Protein AF-A0A8C6XQC1-F1 (afdb_monomer)

Radius of gyration: 21.24 Å; Cα contacts (8 Å, |Δi|>4): 84; chains: 1; bounding box: 51×47×66 Å

Structure (mmCIF, N/CA/C/O backbone):
data_AF-A0A8C6XQC1-F1
#
_entry.id   AF-A0A8C6XQC1-F1
#
loop_
_atom_site.group_PDB
_atom_site.id
_atom_site.type_symbol
_atom_site.label_atom_id
_atom_site.label_alt_id
_atom_site.label_comp_id
_atom_site.label_asym_id
_atom_site.label_entity_id
_atom_site.label_seq_id
_atom_site.pdbx_PDB_ins_code
_atom_site.Cartn_x
_atom_site.Cartn_y
_atom_site.Cartn_z
_atom_site.occupancy
_atom_site.B_iso_or_equiv
_atom_site.auth_seq_id
_atom_site.auth_comp_id
_atom_site.auth_asym_id
_atom_site.auth_atom_id
_atom_site.pdbx_PDB_model_num
ATOM 1 N N . LEU A 1 1 ? 37.646 -22.769 -33.933 1.00 46.97 1 LEU A N 1
ATOM 2 C CA . LEU A 1 1 ? 37.468 -21.669 -32.962 1.00 46.97 1 LEU A CA 1
ATOM 3 C C . LEU A 1 1 ? 36.108 -21.041 -33.214 1.00 46.97 1 LEU A C 1
ATOM 5 O O . LEU A 1 1 ? 35.946 -20.403 -34.244 1.00 46.97 1 LEU A O 1
ATOM 9 N N . SER A 1 2 ? 35.139 -21.246 -32.326 1.00 49.28 2 SER A N 1
ATOM 10 C CA . SER A 1 2 ? 33.844 -20.562 -32.406 1.00 49.28 2 SER A CA 1
ATOM 11 C C . SER A 1 2 ? 33.879 -19.398 -31.424 1.00 49.28 2 SER A C 1
ATOM 13 O O . SER A 1 2 ? 33.577 -19.572 -30.247 1.00 49.28 2 S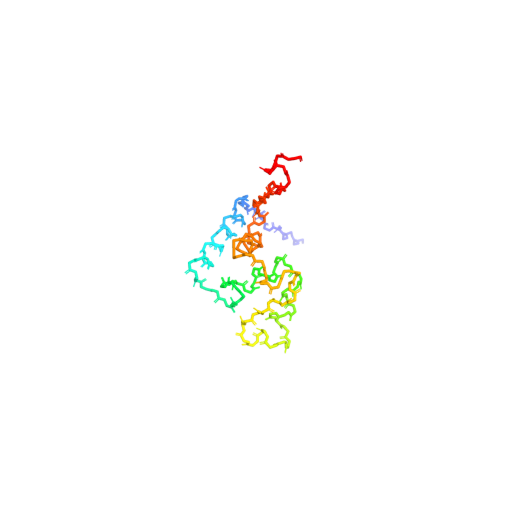ER A O 1
ATOM 15 N N . ILE A 1 3 ? 34.317 -18.226 -31.883 1.00 59.31 3 ILE A N 1
ATOM 16 C CA . ILE A 1 3 ? 34.160 -16.986 -31.120 1.00 59.31 3 ILE A CA 1
ATOM 17 C C . ILE A 1 3 ? 32.720 -16.536 -31.367 1.00 59.31 3 ILE A C 1
ATOM 19 O O . ILE A 1 3 ? 32.449 -15.755 -32.274 1.00 59.31 3 ILE A O 1
ATOM 23 N N . VAL A 1 4 ? 31.769 -17.093 -30.615 1.00 64.94 4 VAL A N 1
ATOM 24 C CA . VAL A 1 4 ? 30.448 -16.469 -30.502 1.00 64.94 4 VAL A CA 1
ATOM 25 C C . VAL A 1 4 ? 30.664 -15.244 -29.623 1.00 64.94 4 VAL A C 1
ATOM 27 O O . VAL A 1 4 ? 30.739 -15.357 -28.400 1.00 64.94 4 VAL A O 1
ATOM 30 N N . GLY A 1 5 ? 30.873 -14.087 -30.253 1.00 63.66 5 GLY A N 1
ATOM 31 C CA . GLY A 1 5 ? 30.844 -12.810 -29.551 1.00 63.66 5 GLY A CA 1
ATOM 32 C C . GLY A 1 5 ? 29.501 -12.695 -28.837 1.00 63.66 5 GLY A C 1
ATOM 33 O O . GLY A 1 5 ? 28.457 -12.918 -29.454 1.00 63.66 5 GLY A O 1
ATOM 34 N N . LYS A 1 6 ? 29.518 -12.425 -27.527 1.00 67.31 6 LYS A N 1
ATOM 35 C CA . LYS A 1 6 ? 28.282 -12.091 -26.813 1.00 67.31 6 LYS A CA 1
ATOM 36 C C . LYS A 1 6 ? 27.661 -10.878 -27.513 1.00 67.31 6 LYS A C 1
ATOM 38 O O . LYS A 1 6 ? 28.414 -9.962 -27.836 1.00 67.31 6 LYS A O 1
ATOM 43 N N . PRO A 1 7 ? 26.343 -10.874 -27.770 1.00 73.31 7 PRO A N 1
ATOM 44 C CA . PRO A 1 7 ? 25.698 -9.697 -28.328 1.00 73.31 7 PRO A CA 1
ATOM 45 C C . PRO A 1 7 ? 25.935 -8.516 -27.386 1.00 73.31 7 PRO A C 1
ATOM 47 O O . PRO A 1 7 ? 25.793 -8.669 -26.168 1.00 73.31 7 PRO A O 1
ATOM 50 N N . ASP A 1 8 ? 26.309 -7.367 -27.949 1.00 81.31 8 ASP A N 1
ATOM 51 C CA . ASP A 1 8 ? 26.380 -6.118 -27.199 1.00 81.31 8 ASP A CA 1
ATOM 52 C C . ASP A 1 8 ? 24.999 -5.855 -26.589 1.00 81.31 8 ASP A C 1
ATOM 54 O O . ASP A 1 8 ? 23.988 -5.796 -27.293 1.00 81.31 8 ASP A O 1
ATOM 58 N N . SER A 1 9 ? 24.942 -5.781 -25.261 1.00 85.88 9 SER A N 1
ATOM 59 C CA . SER A 1 9 ? 23.707 -5.542 -24.519 1.00 85.88 9 SER A CA 1
ATOM 60 C C . SER A 1 9 ? 23.821 -4.234 -23.753 1.00 85.88 9 SER A C 1
ATOM 62 O O . SER A 1 9 ? 24.695 -4.100 -22.895 1.00 85.88 9 SER A O 1
ATOM 64 N N . GLU A 1 10 ? 22.909 -3.303 -24.015 1.00 89.94 10 GLU A N 1
ATOM 65 C CA . GLU A 1 10 ? 22.767 -2.063 -23.253 1.00 89.94 10 GLU A CA 1
ATOM 66 C C . GLU A 1 10 ? 21.586 -2.163 -22.281 1.00 89.94 10 GLU A C 1
ATOM 68 O O . GLU A 1 10 ? 20.544 -2.743 -22.595 1.00 89.94 10 GLU A O 1
ATOM 73 N N . VAL A 1 11 ? 21.747 -1.594 -21.084 1.00 91.50 11 VAL A N 1
ATOM 74 C CA . VAL A 1 11 ? 20.698 -1.544 -20.058 1.00 91.50 11 VAL A CA 1
ATOM 75 C C . VAL A 1 11 ? 20.171 -0.120 -19.966 1.00 91.50 11 VAL A C 1
ATOM 77 O O . VAL A 1 11 ? 20.905 0.796 -19.603 1.00 91.50 11 VAL A O 1
ATOM 80 N N . PHE A 1 12 ? 18.881 0.057 -20.243 1.00 93.25 12 PHE A N 1
ATOM 81 C CA . PHE A 1 12 ? 18.180 1.311 -19.991 1.00 93.25 12 PHE A CA 1
ATOM 82 C C . PHE A 1 12 ? 17.515 1.279 -18.614 1.00 93.25 12 PHE A C 1
ATOM 84 O O . PHE A 1 12 ? 16.807 0.328 -18.279 1.00 93.25 12 PHE A O 1
ATOM 91 N N . SER A 1 13 ? 17.702 2.337 -17.828 1.00 95.44 13 SER A N 1
ATOM 92 C CA . SER A 1 13 ? 17.033 2.516 -16.542 1.00 95.44 13 SER A CA 1
ATOM 93 C C . SER A 1 13 ? 16.385 3.898 -16.461 1.00 95.44 13 SER A C 1
ATOM 95 O O . SER A 1 13 ? 16.955 4.909 -16.864 1.00 95.44 13 SER A O 1
ATOM 97 N N . CYS A 1 14 ? 15.161 3.941 -15.938 1.00 96.88 14 CYS A N 1
ATOM 98 C CA . CYS A 1 14 ? 14.450 5.180 -15.643 1.00 96.88 14 CYS A CA 1
ATOM 99 C C . CYS A 1 14 ? 14.281 5.289 -14.129 1.00 96.88 14 CYS A C 1
ATOM 101 O O . CYS A 1 14 ? 13.547 4.507 -13.524 1.00 96.88 14 CYS A O 1
ATOM 103 N N . VAL A 1 15 ? 14.953 6.270 -13.523 1.00 96.81 15 VAL A N 1
ATOM 104 C CA . VAL A 1 15 ? 15.014 6.439 -12.060 1.00 96.81 15 VAL A CA 1
ATOM 105 C C . VAL A 1 15 ? 13.623 6.649 -11.446 1.00 96.81 15 VAL A C 1
ATOM 107 O O . VAL A 1 15 ? 13.349 6.147 -10.362 1.00 96.81 15 VAL A O 1
ATOM 110 N N . ALA A 1 16 ? 12.724 7.334 -12.158 1.00 96.62 16 ALA A N 1
ATOM 111 C CA . ALA A 1 16 ? 11.377 7.644 -11.678 1.00 96.62 16 ALA A CA 1
ATOM 112 C C . ALA A 1 16 ? 10.339 6.543 -11.961 1.00 96.62 16 ALA A C 1
ATOM 114 O O . ALA A 1 16 ? 9.199 6.653 -11.518 1.00 96.62 16 ALA A O 1
ATOM 115 N N . HIS A 1 17 ? 10.686 5.484 -12.702 1.00 97.31 17 HIS A N 1
ATOM 116 C CA . HIS A 1 17 ? 9.692 4.523 -13.189 1.00 97.31 17 HIS A CA 1
ATOM 117 C C . HIS A 1 17 ? 8.903 3.858 -12.054 1.00 97.31 17 HIS A C 1
ATOM 119 O O . HIS A 1 17 ? 7.673 3.836 -12.089 1.00 97.31 17 HIS A O 1
ATOM 125 N N . CYS A 1 18 ? 9.600 3.351 -11.035 1.00 96.44 18 CYS A N 1
ATOM 126 C CA . CYS A 1 18 ? 8.963 2.648 -9.923 1.00 96.44 18 CYS A CA 1
ATOM 127 C C . CYS A 1 18 ? 8.132 3.591 -9.043 1.00 96.44 18 CYS A C 1
ATOM 129 O O . CYS A 1 18 ? 7.020 3.230 -8.668 1.00 96.44 18 CYS A O 1
ATOM 131 N N . SER A 1 19 ? 8.628 4.801 -8.753 1.00 96.88 19 SER A N 1
ATOM 132 C CA . SER A 1 19 ? 7.881 5.793 -7.967 1.00 96.88 19 SER A CA 1
ATOM 133 C C . SER A 1 19 ? 6.622 6.256 -8.696 1.00 96.88 19 SER A C 1
ATOM 135 O O . SER A 1 19 ? 5.551 6.332 -8.101 1.00 96.88 19 SER A O 1
ATOM 137 N N . ASP A 1 20 ? 6.717 6.495 -10.003 1.00 97.75 20 ASP A N 1
ATOM 138 C CA . ASP A 1 20 ? 5.574 6.859 -10.833 1.00 97.75 20 ASP A CA 1
ATOM 139 C C . ASP A 1 20 ? 4.538 5.734 -10.906 1.00 97.75 20 ASP A C 1
ATOM 141 O O . ASP A 1 20 ? 3.334 5.985 -10.828 1.00 97.75 20 ASP A O 1
ATOM 145 N N . LEU A 1 21 ? 4.994 4.489 -11.072 1.00 97.56 21 LEU A N 1
ATOM 146 C CA . LEU A 1 21 ? 4.132 3.312 -11.105 1.00 97.56 21 LEU A CA 1
ATOM 147 C C . LEU A 1 21 ? 3.373 3.158 -9.782 1.00 97.56 21 LEU A C 1
ATOM 149 O O . LEU A 1 21 ? 2.148 3.033 -9.797 1.00 97.56 21 LEU A O 1
ATOM 153 N N . ALA A 1 22 ? 4.085 3.241 -8.658 1.00 96.88 22 ALA A N 1
ATOM 154 C CA . ALA A 1 22 ? 3.522 3.220 -7.313 1.00 96.88 22 ALA A CA 1
ATOM 155 C C . ALA A 1 22 ? 2.471 4.325 -7.106 1.00 96.88 22 ALA A C 1
ATOM 157 O O . ALA A 1 22 ? 1.349 4.052 -6.674 1.00 96.88 22 ALA A O 1
ATOM 158 N N . CYS A 1 23 ? 2.789 5.567 -7.488 1.00 96.69 23 CYS A N 1
ATOM 159 C CA . CYS A 1 23 ? 1.860 6.695 -7.415 1.00 96.69 23 CYS A CA 1
ATOM 160 C C . CYS A 1 23 ? 0.596 6.463 -8.257 1.00 96.69 23 CYS A C 1
ATOM 162 O O . CYS A 1 23 ? -0.515 6.699 -7.782 1.00 96.69 23 CYS A O 1
ATOM 164 N N . ARG A 1 24 ? 0.734 5.951 -9.487 1.00 97.50 24 ARG A N 1
ATOM 165 C CA . ARG A 1 24 ? -0.415 5.642 -10.356 1.00 97.50 24 ARG A CA 1
ATOM 166 C C . ARG A 1 24 ? -1.270 4.502 -9.799 1.00 97.50 24 ARG A C 1
ATOM 168 O O . ARG A 1 24 ? -2.492 4.586 -9.868 1.00 97.50 24 ARG A O 1
ATOM 175 N N . GLN A 1 25 ? -0.665 3.470 -9.212 1.00 96.38 25 GLN A N 1
ATOM 176 C CA . GLN A 1 25 ? -1.400 2.391 -8.542 1.00 96.38 25 GLN A CA 1
ATOM 177 C C . GLN A 1 25 ? -2.143 2.886 -7.294 1.00 96.38 25 GLN A C 1
ATOM 179 O O . GLN A 1 25 ? -3.262 2.439 -7.033 1.00 96.38 25 GLN A O 1
ATOM 184 N N . ASN A 1 26 ? -1.554 3.821 -6.542 1.00 96.25 26 ASN A N 1
ATOM 185 C CA . ASN A 1 26 ? -2.223 4.462 -5.412 1.00 96.25 26 ASN A CA 1
ATOM 186 C C . ASN A 1 26 ? -3.455 5.247 -5.888 1.00 96.25 26 ASN A C 1
ATOM 188 O O . ASN A 1 26 ? -4.533 5.109 -5.320 1.00 96.25 26 ASN A O 1
ATOM 192 N N . GLU A 1 27 ? -3.338 6.008 -6.978 1.00 96.00 27 GLU A N 1
ATOM 193 C CA . GLU A 1 27 ? -4.468 6.763 -7.532 1.00 96.00 27 GLU A CA 1
ATOM 194 C C . GLU A 1 27 ? -5.578 5.848 -8.076 1.00 96.00 27 GLU A C 1
ATOM 196 O O . GLU A 1 27 ? -6.756 6.075 -7.805 1.00 96.00 27 GLU A O 1
ATOM 201 N N . GLN A 1 28 ? -5.223 4.749 -8.751 1.00 95.44 28 GLN A N 1
ATOM 202 C CA . GLN A 1 28 ? -6.192 3.734 -9.184 1.00 95.44 28 GLN A CA 1
ATOM 203 C C . GLN A 1 28 ? -7.029 3.209 -8.016 1.00 95.44 28 GLN A C 1
ATOM 205 O O . GLN A 1 28 ? -8.249 3.126 -8.136 1.00 95.44 28 GLN A O 1
ATOM 210 N N . ARG A 1 29 ? -6.404 2.919 -6.868 1.00 94.00 29 ARG A N 1
ATOM 211 C CA . ARG A 1 29 ? -7.116 2.426 -5.679 1.00 94.00 29 ARG A CA 1
ATOM 212 C C . ARG A 1 29 ? -8.086 3.478 -5.118 1.00 94.00 29 ARG A C 1
ATOM 214 O O . ARG A 1 29 ? -9.206 3.133 -4.748 1.00 94.00 29 ARG A O 1
ATOM 221 N N . ARG A 1 30 ? -7.696 4.762 -5.115 1.00 91.75 30 ARG A N 1
ATOM 222 C CA . ARG A 1 30 ? -8.521 5.886 -4.622 1.00 91.75 30 ARG A CA 1
ATOM 223 C C . ARG A 1 30 ? -9.738 6.124 -5.511 1.00 91.75 30 ARG A C 1
ATOM 225 O O . ARG A 1 30 ? -10.835 6.347 -5.008 1.00 91.75 30 ARG A O 1
ATOM 232 N N . LEU A 1 31 ? -9.558 5.991 -6.824 1.00 93.38 31 LEU A N 1
ATOM 233 C CA . LEU A 1 31 ? -10.644 5.989 -7.811 1.00 93.38 31 LEU A CA 1
ATOM 234 C C . LEU A 1 31 ? -11.418 4.665 -7.829 1.00 93.38 31 LEU A C 1
ATOM 236 O O . LEU A 1 31 ? -12.484 4.558 -8.437 1.00 93.38 31 LEU A O 1
ATOM 240 N N . GLY A 1 32 ? -10.896 3.647 -7.145 1.00 89.50 32 GLY A N 1
ATOM 241 C CA . GLY A 1 32 ? -11.527 2.353 -7.018 1.00 89.50 32 GLY A CA 1
ATOM 242 C C . GLY A 1 32 ? -11.544 1.542 -8.308 1.00 89.50 32 GLY A C 1
ATOM 243 O O . GLY A 1 32 ? -12.500 0.804 -8.552 1.00 89.50 32 GLY A O 1
ATOM 244 N N . LEU A 1 33 ? -10.495 1.697 -9.107 1.00 88.94 33 LEU A N 1
ATOM 245 C CA . LEU A 1 33 ? -10.206 0.946 -10.318 1.00 88.94 33 LEU A CA 1
ATOM 246 C C . LEU A 1 33 ? -9.371 -0.288 -9.969 1.00 88.94 33 LEU A C 1
ATOM 248 O O . LEU A 1 33 ? -8.489 -0.207 -9.122 1.00 88.94 33 LEU A O 1
ATOM 252 N N . PHE A 1 34 ? -9.651 -1.412 -10.633 1.00 88.25 34 PHE A N 1
ATOM 253 C CA . PHE A 1 34 ? -8.859 -2.656 -10.614 1.00 88.25 34 PHE A CA 1
ATOM 254 C C . PHE A 1 34 ? -8.596 -3.317 -9.245 1.00 88.25 34 PHE A C 1
ATOM 256 O O . PHE A 1 34 ? -7.909 -4.335 -9.198 1.00 88.25 34 PHE A O 1
ATOM 263 N N . PHE A 1 35 ? -9.152 -2.798 -8.146 1.00 82.06 35 PHE A N 1
ATOM 264 C CA . PHE A 1 35 ? -9.005 -3.400 -6.822 1.00 82.06 35 PHE A CA 1
ATOM 265 C C . PHE A 1 35 ? -9.671 -4.783 -6.753 1.00 82.06 35 PHE A C 1
ATOM 267 O O . PHE A 1 35 ? -10.782 -4.989 -7.240 1.00 82.06 35 PHE A O 1
ATOM 274 N N . ASP A 1 36 ? -8.995 -5.718 -6.099 1.00 82.38 36 ASP A N 1
ATOM 275 C CA . ASP A 1 36 ? -9.383 -7.124 -5.948 1.00 82.38 36 ASP A CA 1
ATOM 276 C C . ASP A 1 36 ? -9.430 -7.561 -4.467 1.00 82.38 36 ASP A C 1
ATOM 278 O O . ASP A 1 36 ? -9.682 -8.737 -4.169 1.00 82.38 36 ASP A O 1
ATOM 282 N N . VAL A 1 37 ? -9.228 -6.607 -3.538 1.00 78.69 37 VAL A N 1
ATOM 283 C CA . VAL A 1 37 ? -9.439 -6.749 -2.088 1.00 78.69 37 VAL A CA 1
ATOM 284 C C . VAL A 1 37 ? -10.214 -5.581 -1.470 1.00 78.69 37 VAL A C 1
ATOM 286 O O . VAL A 1 37 ? -9.962 -4.408 -1.742 1.00 78.69 37 VAL A O 1
ATOM 289 N N . THR A 1 38 ? -11.136 -5.907 -0.560 1.00 75.25 38 THR A N 1
ATOM 290 C CA . THR A 1 38 ? -12.065 -4.986 0.115 1.00 75.25 38 THR A CA 1
ATOM 291 C C . THR A 1 38 ? -11.725 -4.695 1.585 1.00 75.25 38 THR A C 1
ATOM 293 O O . THR A 1 38 ? -12.626 -4.409 2.365 1.00 75.25 38 THR A O 1
ATOM 296 N N . LEU A 1 39 ? -10.445 -4.722 1.986 1.00 68.62 39 LEU A N 1
ATOM 297 C CA . LEU A 1 39 ? -10.028 -4.118 3.268 1.00 68.62 39 LEU A CA 1
ATOM 298 C C . LEU A 1 39 ? -10.274 -2.599 3.241 1.00 68.62 39 LEU A C 1
ATOM 300 O O . LEU A 1 39 ? -10.862 -2.033 4.153 1.00 68.62 39 LEU A O 1
ATOM 304 N N . VAL A 1 40 ? -9.831 -1.988 2.136 1.00 69.75 40 VAL A N 1
ATOM 305 C CA . VAL A 1 40 ? -9.867 -0.560 1.785 1.00 69.75 40 VAL A CA 1
ATOM 306 C C . VAL A 1 40 ? -9.617 -0.409 0.275 1.00 69.75 40 VAL A C 1
ATOM 308 O O . VAL A 1 40 ? -8.598 0.135 -0.129 1.00 69.75 40 VAL A O 1
ATOM 311 N N . ARG A 1 41 ? -10.470 -1.007 -0.574 1.00 85.00 41 ARG A N 1
ATOM 312 C CA . ARG A 1 41 ? -10.334 -1.016 -2.056 1.00 85.00 41 ARG A CA 1
ATOM 313 C C . ARG A 1 41 ? -8.865 -1.020 -2.526 1.00 85.00 41 ARG A C 1
ATOM 315 O O . ARG A 1 41 ? -8.357 -0.014 -3.014 1.00 85.00 41 ARG A O 1
ATOM 322 N N . ALA A 1 42 ? -8.174 -2.134 -2.314 1.00 90.25 42 ALA A N 1
ATOM 323 C CA . ALA A 1 42 ? -6.738 -2.255 -2.551 1.00 90.25 42 ALA A CA 1
ATOM 324 C C . ALA A 1 42 ? -6.413 -3.397 -3.524 1.00 90.25 42 ALA A C 1
ATOM 326 O O . ALA A 1 42 ? -7.251 -4.260 -3.794 1.00 90.25 42 ALA A O 1
ATOM 327 N N . HIS A 1 43 ? -5.180 -3.394 -4.030 1.00 93.50 43 HIS A N 1
ATOM 328 C CA . HIS A 1 43 ? -4.641 -4.424 -4.913 1.00 93.50 43 HIS A CA 1
ATOM 329 C C . HIS A 1 43 ? -3.892 -5.479 -4.089 1.00 93.50 43 HIS A C 1
ATOM 331 O O . HIS A 1 43 ? -2.962 -5.140 -3.350 1.00 93.50 43 HIS A O 1
ATOM 337 N N . ARG A 1 44 ? -4.240 -6.761 -4.248 1.00 91.38 44 ARG A N 1
ATOM 338 C CA . ARG A 1 44 ? -3.590 -7.901 -3.571 1.00 91.38 44 ARG A CA 1
ATOM 339 C C . ARG A 1 44 ? -2.088 -7.917 -3.784 1.00 91.38 44 ARG A C 1
ATOM 341 O O . ARG A 1 44 ? -1.340 -8.160 -2.843 1.00 91.38 44 ARG A O 1
ATOM 348 N N . SER A 1 45 ? -1.663 -7.662 -5.019 1.00 92.38 45 SER A N 1
ATOM 349 C CA . SER A 1 45 ? -0.255 -7.655 -5.413 1.00 92.38 45 SER A CA 1
ATOM 350 C C . SER A 1 45 ? 0.551 -6.620 -4.634 1.00 92.38 45 SER A C 1
ATOM 352 O O . SER A 1 45 ? 1.618 -6.947 -4.125 1.00 92.38 45 SER A O 1
ATOM 354 N N . VAL A 1 46 ? 0.022 -5.40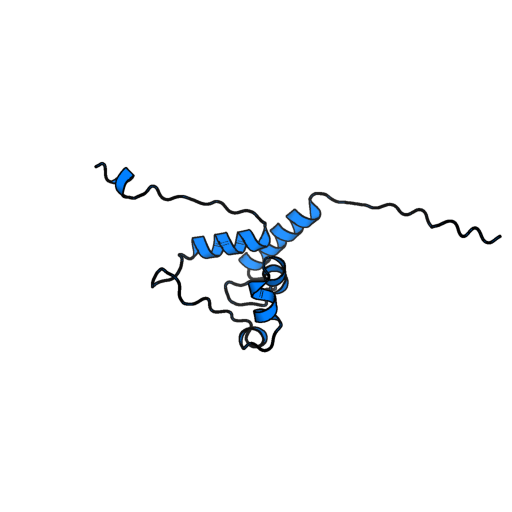3 -4.484 1.00 94.44 46 VAL A N 1
ATOM 355 C CA . VAL A 1 46 ? 0.690 -4.332 -3.736 1.00 94.44 46 VAL A CA 1
ATOM 356 C C . VAL A 1 46 ? 0.745 -4.669 -2.249 1.00 94.44 46 VAL A C 1
ATOM 358 O O . VAL A 1 46 ? 1.813 -4.588 -1.654 1.00 94.44 46 VAL A O 1
ATOM 361 N N . LEU A 1 47 ? -0.366 -5.116 -1.654 1.00 92.75 47 LEU A N 1
ATOM 362 C CA . LEU A 1 47 ? -0.399 -5.479 -0.232 1.00 92.75 47 LEU A CA 1
ATOM 363 C C . LEU A 1 47 ? 0.571 -6.620 0.106 1.00 92.75 47 LEU A C 1
ATOM 365 O O . LEU A 1 47 ? 1.289 -6.538 1.099 1.00 92.75 47 LEU A O 1
ATOM 369 N N . ALA A 1 48 ? 0.612 -7.663 -0.726 1.00 91.88 48 ALA A N 1
ATOM 370 C CA . ALA A 1 48 ? 1.525 -8.789 -0.548 1.00 91.88 48 ALA A CA 1
ATOM 371 C C . ALA A 1 48 ? 2.997 -8.399 -0.774 1.00 91.88 48 ALA A C 1
ATOM 373 O O . ALA A 1 48 ? 3.874 -8.964 -0.129 1.00 91.88 48 ALA A O 1
ATOM 374 N N . ALA A 1 49 ? 3.273 -7.439 -1.664 1.00 93.56 49 ALA A N 1
ATOM 375 C CA . ALA A 1 49 ? 4.623 -6.925 -1.889 1.00 93.56 49 ALA A CA 1
ATOM 376 C C . ALA A 1 49 ? 5.095 -5.982 -0.769 1.00 93.56 49 ALA A C 1
ATOM 378 O O . ALA A 1 49 ? 6.280 -5.955 -0.450 1.00 93.56 49 ALA A O 1
ATOM 379 N N . ALA A 1 50 ? 4.182 -5.214 -0.168 1.00 94.06 50 ALA A N 1
ATOM 380 C CA . ALA A 1 50 ? 4.503 -4.247 0.878 1.00 94.06 50 ALA A CA 1
ATOM 381 C C . ALA A 1 50 ? 4.803 -4.904 2.237 1.00 94.06 50 ALA A C 1
ATOM 383 O O . ALA A 1 50 ? 5.527 -4.332 3.051 1.00 94.06 50 ALA A O 1
ATOM 384 N N . THR A 1 51 ? 4.235 -6.082 2.517 1.00 91.25 51 THR A N 1
ATOM 385 C CA . THR A 1 51 ? 4.455 -6.801 3.777 1.00 91.25 51 THR A CA 1
ATOM 386 C C . THR A 1 51 ? 4.151 -8.293 3.656 1.00 91.25 51 THR A C 1
ATOM 388 O O . THR A 1 51 ? 3.185 -8.709 3.015 1.00 91.25 51 THR A O 1
ATOM 391 N N . GLU A 1 52 ? 4.923 -9.108 4.376 1.00 90.75 52 GLU A N 1
ATOM 392 C CA . GLU A 1 52 ? 4.706 -10.555 4.481 1.00 90.75 52 GLU A CA 1
ATOM 393 C C . GLU A 1 52 ? 3.368 -10.926 5.142 1.00 90.75 52 GLU A C 1
ATOM 395 O O . GLU A 1 52 ? 2.903 -12.050 4.981 1.00 90.75 52 GLU A O 1
ATOM 400 N N . TYR A 1 53 ? 2.712 -9.997 5.849 1.00 88.62 53 TYR A N 1
ATOM 401 C CA . TYR A 1 53 ? 1.432 -10.248 6.517 1.00 88.62 53 TYR A CA 1
ATOM 402 C C . TYR A 1 53 ? 0.322 -10.669 5.541 1.00 88.62 53 TYR A C 1
ATOM 404 O O . TYR A 1 53 ? -0.452 -11.588 5.818 1.00 88.62 53 TYR A O 1
ATOM 412 N N . PHE A 1 54 ? 0.233 -10.001 4.388 1.00 88.75 54 PHE A N 1
ATOM 413 C CA . PHE A 1 54 ? -0.880 -10.194 3.458 1.00 88.75 54 PHE A CA 1
ATOM 414 C C . PHE A 1 54 ? -0.672 -11.353 2.486 1.00 88.75 54 PHE A C 1
ATOM 416 O O . PHE A 1 54 ? -1.658 -11.911 2.006 1.00 88.75 54 PHE A O 1
ATOM 423 N N . ALA A 1 55 ? 0.571 -11.743 2.201 1.00 86.81 55 ALA A N 1
ATO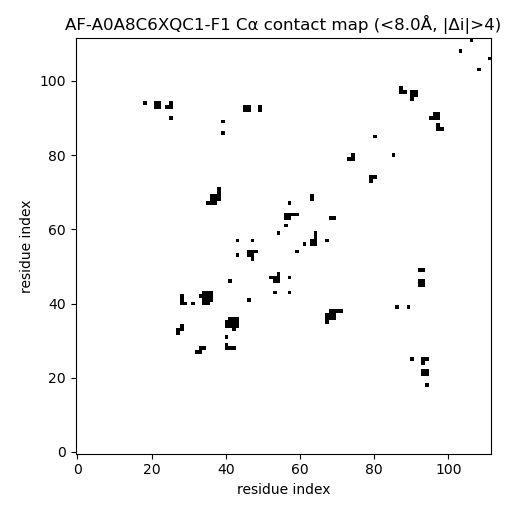M 424 C CA . ALA A 1 55 ? 0.862 -12.824 1.264 1.00 86.81 55 ALA A CA 1
ATOM 425 C C . ALA A 1 55 ? 0.130 -14.145 1.609 1.00 86.81 55 ALA A C 1
ATOM 427 O O . ALA A 1 55 ? -0.650 -14.609 0.774 1.00 86.81 55 ALA A O 1
ATOM 428 N N . PRO A 1 56 ? 0.256 -14.729 2.820 1.00 86.31 56 PRO A N 1
ATOM 429 C CA . PRO A 1 56 ? -0.454 -15.963 3.161 1.00 86.31 56 PRO A CA 1
ATOM 430 C C . PRO A 1 56 ? -1.969 -15.759 3.284 1.00 86.31 56 PRO A C 1
ATOM 432 O O . PRO A 1 56 ? -2.739 -16.668 2.984 1.00 86.31 56 PRO A O 1
ATOM 435 N N . LEU A 1 57 ? -2.415 -14.566 3.685 1.00 84.56 57 LEU A N 1
ATOM 436 C CA . LEU A 1 57 ? -3.832 -14.250 3.865 1.00 84.56 57 LEU A CA 1
ATOM 437 C C . LEU A 1 57 ? -4.589 -14.186 2.530 1.00 84.56 57 LEU A C 1
ATOM 439 O O . LEU A 1 57 ? -5.726 -14.642 2.424 1.00 84.56 57 LEU A O 1
ATOM 443 N N . LEU A 1 58 ? -3.953 -13.611 1.507 1.00 81.94 58 LEU A N 1
ATOM 444 C CA . LEU A 1 58 ? -4.570 -13.331 0.211 1.00 81.94 58 LEU A CA 1
ATOM 445 C C . LEU A 1 58 ? -4.347 -14.441 -0.820 1.00 81.94 58 LEU A C 1
ATOM 447 O O . LEU A 1 58 ? -5.100 -14.499 -1.794 1.00 81.94 58 LEU A O 1
ATOM 451 N N . TRP A 1 59 ? -3.358 -15.311 -0.604 1.00 78.06 59 TRP A N 1
ATOM 452 C CA . TRP A 1 59 ? -2.993 -16.393 -1.527 1.00 78.06 59 TRP A CA 1
ATOM 453 C C . TRP A 1 59 ? -3.061 -17.801 -0.918 1.00 78.06 59 TRP A C 1
ATOM 455 O O . TRP A 1 59 ? -2.880 -18.773 -1.644 1.00 78.06 59 TRP A O 1
ATOM 465 N N . GLY A 1 60 ? -3.323 -17.933 0.385 1.00 75.81 60 GLY A N 1
ATOM 466 C CA . GLY A 1 60 ? -3.476 -19.226 1.060 1.00 75.81 60 GLY A CA 1
ATOM 467 C C . GLY A 1 60 ? -4.921 -19.735 1.128 1.00 75.81 60 GLY A C 1
ATOM 468 O O . GLY A 1 60 ? -5.830 -19.213 0.483 1.00 75.81 60 GLY A O 1
ATOM 469 N N . ASP A 1 61 ? -5.153 -20.730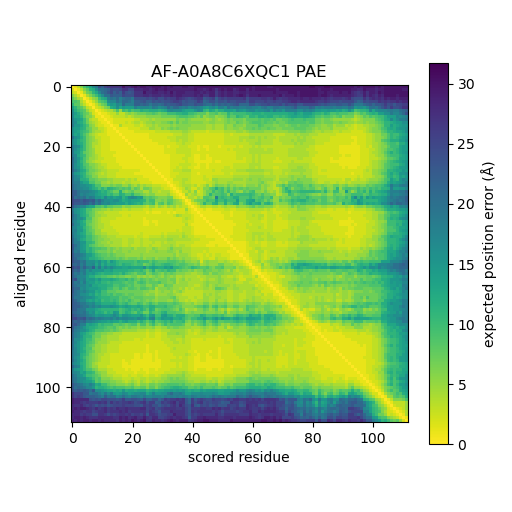 1.986 1.00 79.56 61 ASP A N 1
ATOM 470 C CA . ASP A 1 61 ? -6.456 -21.407 2.144 1.00 79.56 61 ASP A CA 1
ATOM 471 C C . ASP A 1 61 ? -7.466 -20.667 3.045 1.00 79.56 61 ASP A C 1
ATOM 473 O O . ASP A 1 61 ? -8.567 -21.161 3.327 1.00 79.56 61 ASP A O 1
ATOM 477 N N . PHE A 1 62 ? -7.122 -19.456 3.480 1.00 81.94 62 PHE A N 1
ATOM 478 C CA . PHE A 1 62 ? -7.965 -18.615 4.326 1.00 81.94 62 PHE A CA 1
ATOM 479 C C . PHE A 1 62 ? -9.258 -18.165 3.622 1.00 81.94 62 PHE A C 1
ATOM 481 O O . PHE A 1 62 ? -9.389 -18.204 2.399 1.00 81.94 62 PHE A O 1
ATOM 488 N N . ALA A 1 63 ? -10.266 -17.752 4.395 1.00 80.12 63 ALA A N 1
ATOM 489 C CA . ALA A 1 63 ? -11.544 -17.299 3.835 1.00 80.12 63 ALA A CA 1
ATOM 490 C C . ALA A 1 63 ? -11.392 -15.986 3.042 1.00 80.12 63 ALA A C 1
ATOM 492 O O . ALA A 1 63 ? -12.159 -15.697 2.122 1.00 80.12 63 ALA A O 1
ATOM 493 N N . GLU A 1 64 ? -10.377 -15.208 3.388 1.00 83.12 64 GLU A N 1
ATOM 494 C CA . GLU A 1 64 ? -9.979 -13.937 2.810 1.00 83.12 64 GLU A CA 1
ATOM 495 C C . GLU A 1 64 ? -9.500 -14.097 1.365 1.00 83.12 64 GLU A C 1
ATOM 497 O O . GLU A 1 64 ? -9.834 -13.268 0.516 1.00 83.12 64 GLU A O 1
ATOM 502 N N . SER A 1 65 ? -8.805 -15.194 1.041 1.00 82.31 65 SER A N 1
ATOM 503 C CA . SER A 1 65 ? -8.355 -15.447 -0.330 1.00 82.31 65 SER A CA 1
ATOM 504 C C . SER A 1 65 ? -9.546 -15.622 -1.277 1.00 82.31 65 SER A C 1
ATOM 506 O O . SER A 1 65 ? -9.565 -15.005 -2.346 1.00 82.31 65 SER A O 1
ATOM 508 N N . ARG A 1 66 ? -10.581 -16.355 -0.835 1.00 84.06 66 ARG A N 1
ATOM 509 C CA . ARG A 1 66 ? -11.830 -16.611 -1.578 1.00 84.06 66 ARG A CA 1
ATOM 510 C C . ARG A 1 66 ? -12.782 -15.419 -1.602 1.00 84.06 66 ARG A C 1
ATOM 512 O O . ARG A 1 66 ? -13.386 -15.144 -2.631 1.00 84.06 66 ARG A O 1
ATOM 519 N N . SER A 1 67 ? -12.947 -14.736 -0.473 1.00 83.00 67 SER A N 1
ATOM 520 C CA . SER A 1 67 ? -13.906 -13.630 -0.350 1.00 83.00 67 SER A CA 1
ATOM 521 C C . SER A 1 67 ? -13.367 -12.304 -0.884 1.00 83.00 67 SER A C 1
ATOM 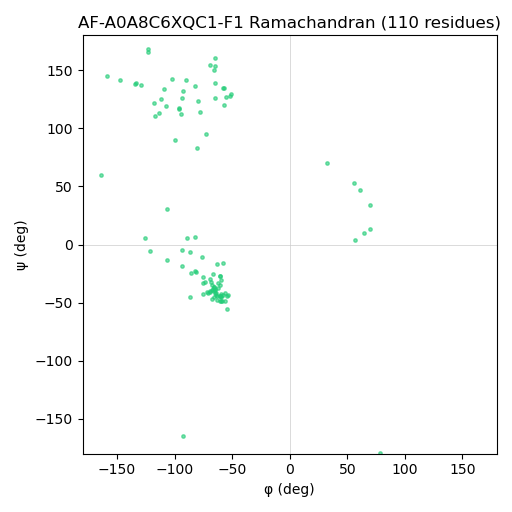523 O O . SER A 1 67 ? -14.147 -11.409 -1.196 1.00 83.00 67 SER A O 1
ATOM 525 N N . GLY A 1 68 ? -12.041 -12.148 -0.944 1.00 78.94 68 GLY A N 1
ATOM 526 C CA . GLY A 1 68 ? -11.399 -10.866 -1.224 1.00 78.94 68 GLY A CA 1
ATOM 527 C C . GLY A 1 68 ? -11.640 -9.812 -0.156 1.00 78.94 68 GLY A C 1
ATOM 528 O O . GLY A 1 68 ? -11.289 -8.657 -0.357 1.00 78.94 68 GLY A O 1
ATOM 529 N N . ARG A 1 69 ? -12.201 -10.170 0.995 1.00 83.88 69 ARG A N 1
ATOM 530 C CA . ARG A 1 69 ? -12.451 -9.245 2.093 1.00 83.88 69 ARG A CA 1
ATO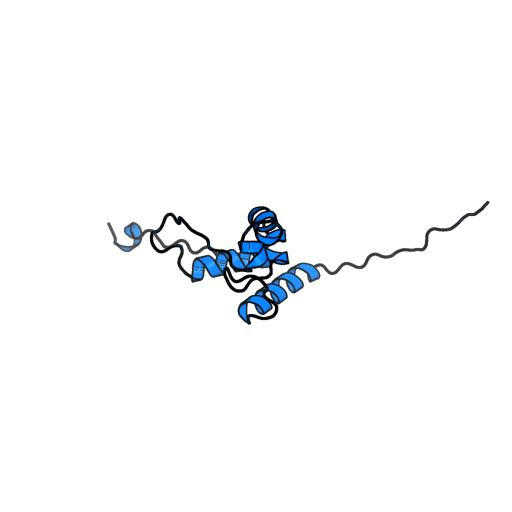M 531 C C . ARG A 1 69 ? -11.543 -9.604 3.253 1.00 83.88 69 ARG A C 1
ATOM 533 O O . ARG A 1 69 ? -11.567 -10.733 3.721 1.00 83.88 69 ARG A O 1
ATOM 540 N N . VAL A 1 70 ? -10.774 -8.627 3.722 1.00 84.81 70 VAL A N 1
ATOM 541 C CA . VAL A 1 70 ? -9.975 -8.745 4.945 1.00 84.81 70 VAL A CA 1
ATOM 542 C C . VAL A 1 70 ? -10.612 -7.856 6.000 1.00 84.81 70 VAL A C 1
ATOM 544 O O . VAL A 1 70 ? -10.954 -6.711 5.719 1.00 84.81 70 VAL A O 1
ATOM 547 N N . GLU A 1 71 ? -10.766 -8.379 7.212 1.00 82.88 71 GLU A N 1
ATOM 548 C CA . GLU A 1 71 ? -11.258 -7.618 8.357 1.00 82.88 71 GLU A CA 1
ATOM 549 C C . GLU A 1 71 ? -10.182 -7.560 9.434 1.00 82.88 71 GLU A C 1
ATOM 551 O O . GLU A 1 71 ? -9.880 -8.560 10.086 1.00 82.88 71 GLU A O 1
ATOM 556 N N . LEU A 1 72 ? -9.618 -6.374 9.649 1.00 82.69 72 LEU A N 1
ATOM 557 C CA . LEU A 1 72 ? -8.701 -6.143 10.759 1.00 82.69 72 LEU A CA 1
ATOM 558 C C . LEU A 1 72 ? -9.503 -5.936 12.046 1.00 82.69 72 LEU A C 1
ATOM 560 O O . LEU A 1 72 ? -10.382 -5.075 12.127 1.00 82.69 72 LEU A O 1
ATOM 564 N N . ARG A 1 73 ? -9.210 -6.757 13.054 1.00 82.38 73 ARG A N 1
ATOM 565 C CA . ARG A 1 73 ? -9.943 -6.824 14.324 1.00 82.38 73 ARG A CA 1
ATOM 566 C C . ARG A 1 73 ? -8.999 -6.589 15.501 1.00 82.38 73 ARG A C 1
ATOM 568 O O . ARG A 1 73 ? -7.787 -6.693 15.355 1.00 82.38 73 ARG A O 1
ATOM 575 N N . LYS A 1 74 ? -9.583 -6.379 16.688 1.00 83.81 74 LYS A N 1
ATOM 576 C CA . LYS A 1 74 ? -8.869 -6.245 17.975 1.00 83.81 74 LYS A CA 1
ATOM 577 C C . LYS A 1 74 ? -7.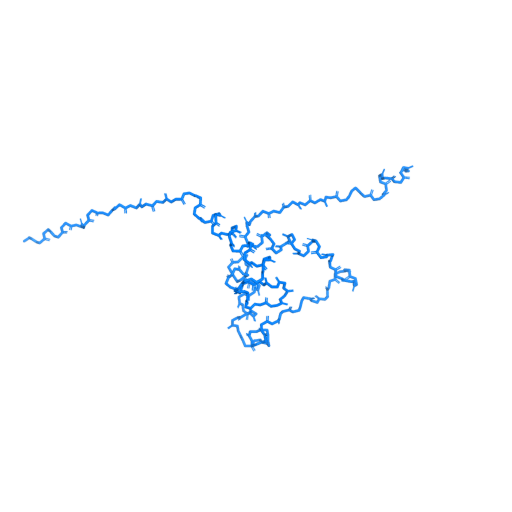890 -5.067 18.009 1.00 83.81 74 LYS A C 1
ATOM 579 O O . LYS A 1 74 ? -6.750 -5.197 18.443 1.00 83.81 74 LYS A O 1
ATOM 584 N N . 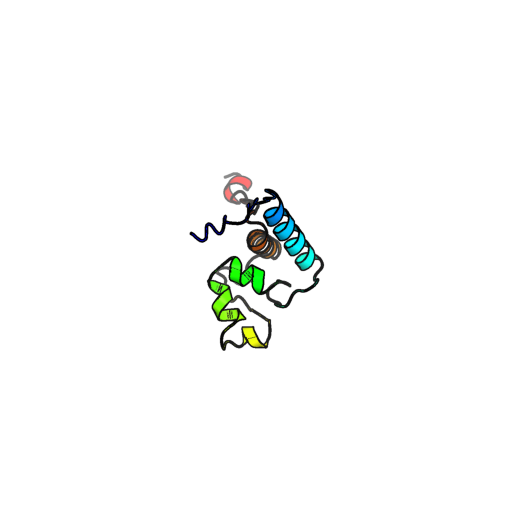TRP A 1 75 ? -8.362 -3.914 17.561 1.00 85.75 75 TRP A N 1
ATOM 585 C CA . TRP A 1 75 ? -7.652 -2.658 17.745 1.00 85.75 75 TRP A CA 1
ATOM 586 C C . TRP A 1 75 ? -7.584 -2.290 19.230 1.00 85.75 75 TRP A C 1
ATOM 588 O O . TRP A 1 75 ? -8.475 -2.639 20.004 1.00 85.75 75 TRP A O 1
ATOM 598 N N . SER A 1 76 ? -6.522 -1.588 19.626 1.00 83.62 76 SER A N 1
ATOM 599 C CA . SER A 1 76 ? -6.372 -1.074 20.993 1.00 83.62 76 SER A CA 1
ATOM 600 C C . SER A 1 76 ? -7.470 -0.066 21.345 1.00 83.62 76 SER A C 1
ATOM 602 O O . SER A 1 76 ? -7.929 -0.027 22.485 1.00 83.62 76 SER A O 1
ATOM 604 N N . SER A 1 77 ? -7.932 0.714 20.365 1.00 81.25 77 SER A N 1
ATOM 605 C CA . SER A 1 77 ? -9.146 1.519 20.471 1.00 81.25 77 SER A CA 1
ATOM 606 C C . SER A 1 77 ? -10.385 0.668 20.177 1.00 81.25 77 SER A C 1
ATOM 608 O O . SER A 1 77 ? -10.434 -0.081 19.202 1.00 81.25 77 SER A O 1
ATOM 610 N N . GLY A 1 78 ? -11.440 0.829 20.981 1.00 78.00 78 GLY A N 1
ATOM 611 C CA . GLY A 1 78 ? -12.691 0.081 20.791 1.00 78.00 78 GLY A CA 1
ATOM 612 C C . GLY A 1 78 ? -13.374 0.326 19.437 1.00 78.00 78 GLY A C 1
ATOM 613 O O . GLY A 1 78 ? -14.056 -0.559 18.933 1.00 78.00 78 GLY A O 1
ATOM 614 N N . ALA A 1 79 ? -13.162 1.499 18.832 1.00 81.00 79 ALA A N 1
ATOM 615 C CA . ALA A 1 79 ? -13.715 1.869 17.527 1.00 81.00 79 ALA A CA 1
ATOM 616 C C . ALA A 1 79 ? -12.777 1.573 16.340 1.00 81.00 79 ALA A C 1
ATOM 618 O O . ALA A 1 79 ? -13.174 1.760 15.193 1.00 81.00 79 ALA A O 1
ATOM 619 N N . GLY A 1 80 ? -11.547 1.113 16.592 1.00 85.50 80 GLY A N 1
ATOM 620 C CA . GLY A 1 80 ? -10.501 1.064 15.572 1.00 85.50 80 GLY A CA 1
ATOM 621 C C . GLY A 1 80 ? -9.838 2.422 15.305 1.00 85.50 80 GLY A C 1
ATOM 622 O O . GLY A 1 80 ? -10.132 3.406 15.997 1.00 85.50 80 GLY A O 1
ATOM 623 N N . PRO A 1 81 ? -8.878 2.473 14.369 1.00 86.50 81 PRO A N 1
ATOM 624 C CA . PRO A 1 81 ? -8.227 3.707 13.952 1.00 86.50 81 PRO A CA 1
ATOM 625 C C . PRO A 1 81 ? -9.215 4.580 13.178 1.00 86.50 81 PRO A C 1
ATOM 627 O O . PRO A 1 81 ? -10.155 4.071 12.564 1.00 86.50 81 PRO A O 1
ATOM 630 N N . ASP A 1 82 ? -8.995 5.891 13.179 1.00 87.44 82 ASP A N 1
ATOM 631 C CA . ASP A 1 82 ? -9.777 6.784 12.334 1.00 87.44 82 ASP A CA 1
ATOM 632 C C . ASP A 1 82 ? -9.519 6.500 10.832 1.00 87.44 82 ASP A C 1
ATOM 634 O O . ASP A 1 82 ? -8.453 5.987 10.463 1.00 87.44 82 ASP A O 1
ATOM 638 N N . PRO A 1 83 ? -10.482 6.814 9.944 1.00 87.31 83 PRO A N 1
ATOM 639 C CA . PRO A 1 83 ? -10.353 6.521 8.516 1.00 87.31 83 PRO A CA 1
ATOM 640 C C . PRO A 1 83 ? -9.146 7.185 7.842 1.00 87.31 83 PRO A C 1
ATOM 642 O O . PRO A 1 83 ? -8.599 6.620 6.897 1.00 87.31 83 PRO A O 1
ATOM 645 N N . GLU A 1 84 ? -8.721 8.358 8.318 1.00 88.31 84 GLU A N 1
ATOM 646 C CA . GLU A 1 84 ? -7.588 9.101 7.754 1.00 88.31 84 GLU A CA 1
ATOM 647 C C . GLU A 1 84 ? -6.271 8.383 8.066 1.00 88.31 84 GLU A C 1
ATOM 649 O O . GLU A 1 84 ? -5.436 8.210 7.179 1.00 88.31 84 GLU A O 1
ATOM 654 N N . THR A 1 85 ? -6.122 7.868 9.288 1.00 89.12 85 THR A N 1
ATOM 655 C CA . THR A 1 85 ? -4.991 7.025 9.694 1.00 89.12 85 THR A CA 1
ATOM 656 C C . THR A 1 85 ? -4.924 5.746 8.862 1.00 89.12 85 THR A C 1
ATOM 658 O O . THR A 1 85 ? -3.848 5.377 8.387 1.00 89.12 85 THR A O 1
ATOM 661 N N . ILE A 1 86 ? -6.059 5.074 8.639 1.00 89.44 86 ILE A N 1
ATOM 662 C CA . ILE A 1 86 ? -6.102 3.890 7.770 1.00 89.44 86 ILE A CA 1
ATOM 663 C C . ILE A 1 86 ? -5.654 4.250 6.345 1.00 89.44 86 ILE A C 1
ATOM 665 O O . ILE A 1 86 ? -4.790 3.579 5.782 1.00 89.44 86 ILE A O 1
ATOM 669 N N . GLU A 1 87 ? -6.199 5.319 5.766 1.00 91.00 87 GLU A N 1
ATOM 670 C CA . GLU A 1 87 ? -5.858 5.773 4.413 1.00 91.00 87 GLU A CA 1
ATOM 671 C C . GLU A 1 87 ? -4.377 6.169 4.281 1.00 91.00 87 GLU A C 1
ATOM 673 O O . GLU A 1 87 ? -3.743 5.876 3.262 1.00 91.00 87 GLU A O 1
ATOM 678 N N . ALA A 1 88 ? -3.801 6.786 5.314 1.00 92.19 88 ALA A N 1
ATOM 679 C CA . ALA A 1 88 ? -2.391 7.157 5.366 1.00 92.19 88 ALA A CA 1
ATOM 680 C C . ALA A 1 88 ? -1.475 5.922 5.384 1.00 92.19 88 ALA A C 1
ATOM 682 O O . ALA A 1 88 ? -0.517 5.850 4.612 1.00 92.19 88 ALA A O 1
ATOM 683 N N . VAL A 1 89 ? -1.798 4.915 6.202 1.00 92.88 89 VAL A N 1
ATOM 684 C CA . VAL A 1 89 ? -1.047 3.648 6.264 1.00 92.88 89 VAL A CA 1
ATOM 685 C C . VAL A 1 89 ? -1.155 2.873 4.951 1.00 92.88 89 VAL A C 1
ATOM 687 O O . VAL A 1 89 ? -0.178 2.289 4.487 1.00 92.88 89 VAL A O 1
ATOM 690 N N . ILE A 1 90 ? -2.320 2.875 4.309 1.00 92.62 90 ILE A N 1
ATOM 691 C CA . ILE A 1 90 ? -2.486 2.184 3.029 1.00 92.62 90 ILE A CA 1
ATOM 692 C C . ILE A 1 90 ? -1.758 2.944 1.920 1.00 92.62 90 ILE A C 1
ATOM 694 O O . ILE A 1 90 ? -1.070 2.321 1.120 1.00 92.62 90 ILE A O 1
ATOM 698 N N . SER A 1 91 ? -1.819 4.277 1.899 1.00 94.62 91 SER A N 1
ATOM 699 C CA . SER A 1 91 ? -1.009 5.089 0.979 1.00 94.62 91 SER A CA 1
ATOM 700 C C . SER A 1 91 ? 0.480 4.795 1.136 1.00 94.62 91 SER A C 1
ATOM 702 O O . SER A 1 91 ? 1.168 4.622 0.133 1.00 94.62 91 SER A O 1
ATOM 704 N N . PHE A 1 92 ? 0.957 4.650 2.375 1.00 95.81 92 PHE A N 1
ATOM 705 C CA . PHE A 1 92 ? 2.335 4.265 2.665 1.00 95.81 92 PHE A CA 1
ATOM 706 C C . PHE A 1 92 ? 2.716 2.924 2.034 1.00 95.81 92 PHE A C 1
ATOM 708 O O . PHE A 1 92 ? 3.782 2.821 1.437 1.00 95.81 92 PHE A O 1
ATOM 715 N N . MET A 1 93 ? 1.846 1.911 2.104 1.00 95.62 93 MET A N 1
ATOM 716 C CA . MET A 1 93 ? 2.108 0.610 1.472 1.00 95.62 93 MET A CA 1
ATOM 717 C C . MET A 1 93 ? 2.284 0.712 -0.048 1.00 95.62 93 MET A C 1
ATOM 719 O O . MET A 1 93 ? 2.970 -0.117 -0.636 1.00 95.62 93 MET A O 1
ATOM 723 N N . TYR A 1 94 ? 1.684 1.719 -0.687 1.00 96.44 94 TYR A N 1
ATOM 724 C CA . TYR A 1 94 ? 1.844 1.954 -2.119 1.00 96.44 94 TYR A CA 1
ATOM 725 C C . TYR A 1 94 ? 3.074 2.802 -2.437 1.00 96.44 94 TYR A C 1
ATOM 727 O O . TYR A 1 94 ? 3.791 2.491 -3.380 1.00 96.44 94 TYR A O 1
ATOM 735 N N . THR A 1 95 ? 3.300 3.890 -1.701 1.00 96.56 95 THR A N 1
ATOM 736 C CA . THR A 1 95 ? 4.254 4.943 -2.093 1.00 96.56 95 THR A CA 1
ATOM 737 C C . THR A 1 95 ? 5.548 4.946 -1.285 1.00 96.56 95 THR A C 1
ATOM 739 O O . THR A 1 95 ? 6.494 5.637 -1.655 1.00 96.56 95 THR A O 1
ATOM 742 N N . GLY A 1 96 ? 5.593 4.222 -0.165 1.00 95.88 96 GLY A N 1
ATOM 743 C CA . GLY A 1 96 ? 6.693 4.266 0.797 1.00 95.88 96 GLY A CA 1
ATOM 744 C C . GLY A 1 96 ? 6.793 5.582 1.576 1.00 95.88 96 GLY A C 1
ATO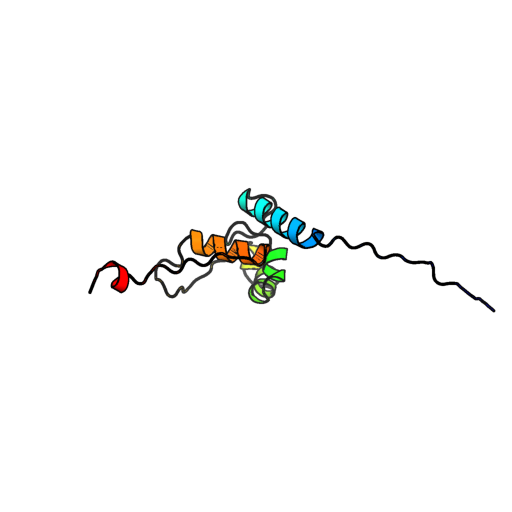M 745 O O . GLY A 1 96 ? 7.812 5.829 2.217 1.00 95.88 96 GLY A O 1
ATOM 746 N N . SER A 1 97 ? 5.769 6.445 1.530 1.00 94.44 97 SER A N 1
ATOM 747 C CA . SER A 1 97 ? 5.774 7.753 2.194 1.00 94.44 97 SER A CA 1
ATOM 748 C C . SER A 1 97 ? 4.474 8.017 2.950 1.00 94.44 97 SER A C 1
ATOM 750 O O . SER A 1 97 ? 3.384 7.713 2.466 1.00 94.44 97 SER A O 1
ATOM 752 N N . VAL A 1 98 ? 4.594 8.585 4.151 1.00 94.06 98 VAL A N 1
ATOM 753 C CA . VAL A 1 98 ? 3.466 8.970 5.004 1.00 94.06 98 VAL A CA 1
ATOM 754 C C . VAL A 1 98 ? 3.814 10.207 5.812 1.00 94.06 98 VAL A C 1
ATOM 756 O O . VAL A 1 98 ? 4.934 10.351 6.300 1.00 94.06 98 VAL A O 1
ATOM 759 N N . GLN A 1 99 ? 2.841 11.095 5.973 1.00 87.69 99 GLN A N 1
ATOM 760 C CA . GLN A 1 99 ? 2.953 12.229 6.874 1.00 87.69 99 GLN A CA 1
ATOM 761 C C . GLN A 1 99 ? 2.307 11.865 8.209 1.00 87.69 99 GLN A C 1
ATOM 763 O O . GLN A 1 99 ? 1.110 11.595 8.274 1.00 87.69 99 GLN A O 1
ATOM 768 N N . ILE A 1 100 ? 3.104 11.860 9.276 1.00 86.00 100 ILE A N 1
ATOM 769 C CA . ILE A 1 100 ? 2.622 11.592 10.632 1.00 86.00 100 ILE A CA 1
ATOM 770 C C . ILE A 1 100 ? 2.361 12.934 11.308 1.00 86.00 100 ILE A C 1
ATOM 772 O O . ILE A 1 100 ? 3.286 13.720 11.512 1.00 86.00 100 ILE A O 1
ATOM 776 N N . MET A 1 101 ? 1.103 13.196 11.657 1.00 77.69 101 MET A N 1
ATOM 777 C CA . MET A 1 101 ? 0.745 14.341 12.486 1.00 77.69 101 MET A CA 1
ATOM 778 C C . MET A 1 101 ? 0.676 13.895 13.941 1.00 77.69 101 MET A C 1
ATOM 780 O O . MET A 1 101 ? -0.210 13.138 14.333 1.00 77.69 101 MET A O 1
ATOM 784 N N . VAL A 1 102 ? 1.610 14.382 14.751 1.00 77.69 102 VAL A N 1
ATOM 785 C CA . VAL A 1 102 ? 1.512 14.243 16.202 1.00 77.69 102 VAL A CA 1
ATOM 786 C C . VAL A 1 102 ? 0.512 15.292 16.666 1.00 77.69 102 VAL A C 1
ATOM 788 O O . VAL A 1 102 ? 0.752 16.489 16.504 1.00 77.69 102 VAL A O 1
ATOM 791 N N . LYS A 1 103 ? -0.636 14.859 17.195 1.00 66.44 103 LYS A N 1
ATOM 792 C CA . LYS A 1 103 ? -1.498 15.790 17.923 1.00 66.44 103 LYS A CA 1
ATOM 793 C C . LYS A 1 103 ? -0.720 16.220 19.163 1.00 66.44 103 LYS A C 1
ATOM 795 O O . LYS A 1 103 ? -0.281 15.328 19.891 1.00 66.44 103 LYS A O 1
ATOM 800 N N . PRO A 1 104 ? -0.538 17.533 19.393 1.00 66.31 104 PRO A N 1
ATOM 801 C CA . PRO A 1 104 ? -0.033 18.002 20.663 1.00 66.31 104 PRO A CA 1
ATOM 802 C C . PRO A 1 104 ? -0.906 17.378 21.731 1.00 66.31 104 PRO A C 1
ATOM 804 O O . PRO A 1 104 ? -2.141 17.383 21.646 1.00 66.31 104 PRO A O 1
ATOM 807 N N . ASP A 1 105 ? -0.228 16.755 22.667 1.00 65.81 105 ASP A N 1
ATOM 808 C CA . ASP A 1 105 ? -0.839 16.134 23.805 1.00 65.81 105 ASP A CA 1
ATOM 809 C C . ASP A 1 105 ? -1.782 17.169 24.449 1.00 65.81 105 ASP A C 1
ATOM 811 O O . ASP A 1 105 ? -1.407 18.325 24.660 1.00 65.81 105 ASP A O 1
ATOM 815 N N . LEU A 1 106 ? -3.039 16.798 24.708 1.00 60.41 106 LEU A N 1
ATOM 816 C CA . LEU A 1 106 ? -4.065 17.754 25.155 1.00 60.41 106 LEU A CA 1
ATOM 817 C C . LEU A 1 106 ? -3.673 18.487 26.455 1.00 60.41 106 LEU A C 1
ATOM 819 O O . LEU A 1 106 ? -4.255 19.524 26.761 1.00 60.41 106 LEU A O 1
ATOM 823 N N . TRP A 1 107 ? -2.678 17.989 27.200 1.00 61.31 107 TRP A N 1
ATOM 824 C CA . TRP A 1 107 ? -2.113 18.668 28.366 1.00 61.31 107 TRP A CA 1
ATOM 825 C C . TRP A 1 107 ? -1.348 19.957 28.011 1.00 61.31 107 TRP A C 1
ATOM 827 O O . TRP A 1 107 ? -1.483 20.934 28.741 1.00 61.31 107 TRP A O 1
ATOM 837 N N . GLU A 1 108 ? -0.661 20.031 26.864 1.00 62.38 108 GLU A N 1
ATOM 838 C CA . GLU A 1 108 ? 0.035 21.253 26.418 1.00 62.38 108 GLU A CA 1
ATOM 839 C C . GLU A 1 108 ? -0.942 22.330 25.917 1.00 62.38 108 GLU A C 1
ATOM 841 O O . GLU A 1 108 ? -0.719 23.525 26.108 1.00 62.38 108 GLU A O 1
ATOM 846 N N . LEU A 1 109 ? -2.064 21.918 25.317 1.00 59.53 109 LEU A N 1
ATOM 847 C CA . LEU A 1 109 ? -3.109 22.826 24.823 1.00 59.53 109 LEU A CA 1
ATOM 848 C C . LEU A 1 109 ? -4.069 23.307 25.921 1.00 59.53 109 LEU A C 1
ATOM 850 O O . LEU A 1 109 ? -4.686 24.361 25.768 1.00 59.53 109 LEU A O 1
ATOM 854 N N . MET A 1 110 ? -4.204 22.563 27.024 1.00 67.00 110 MET A N 1
ATOM 855 C CA . MET A 1 110 ? -5.060 22.946 28.154 1.00 67.00 110 MET A CA 1
ATOM 856 C C . MET A 1 110 ? -4.358 23.794 29.226 1.00 67.00 110 MET A C 1
ATOM 858 O O . MET A 1 110 ? -4.986 24.117 30.234 1.00 67.00 110 MET A O 1
ATOM 862 N N . GLY A 1 111 ? -3.105 24.210 29.004 1.00 63.75 111 GLY A N 1
ATOM 863 C CA . GLY A 1 111 ? -2.458 25.268 29.786 1.00 63.75 111 GLY A CA 1
ATOM 864 C C . GLY A 1 111 ? -2.429 25.022 31.298 1.00 63.75 111 GLY A C 1
ATOM 865 O O . GLY A 1 111 ? -2.863 25.886 32.064 1.00 63.75 111 GLY A O 1
ATOM 866 N N . LYS A 1 112 ? -1.927 23.861 31.733 1.00 52.59 112 LYS A N 1
ATOM 867 C CA . LYS A 1 112 ? -1.492 23.641 33.119 1.00 52.59 112 LYS A CA 1
ATOM 868 C C . LYS A 1 112 ? -0.102 23.039 33.168 1.00 52.59 112 LYS A C 1
ATOM 870 O O . LYS A 1 112 ? 0.097 22.014 32.487 1.00 52.59 112 LYS A O 1
#

Nearest PDB structures (foldseek):
  4apf-assembly1_A-2  TM=9.685E-01  e=5.471E-11  Homo sapiens
  4ap2-assembly1_A  TM=9.748E-01  e=2.358E-10  Homo sapiens
  6xxs-assembly1_B  TM=7.035E-01  e=3.019E-04  Homo sapiens
  6y17-assembly1_B  TM=6.954E-01  e=9.032E-04  Homo sapiens
  6zbu-assembly1_A  TM=6.439E-01  e=1.301E-03  Homo sapiens

Solvent-accessible surface area (backbone atoms only — not comparable to full-atom values): 7047 Å² total; per-residue (Å²): 134,85,83,75,72,76,77,90,78,85,86,89,83,64,91,58,52,65,61,52,48,27,48,51,54,47,49,33,28,76,75,59,48,91,47,64,27,56,66,74,42,32,46,58,69,52,47,32,71,60,35,77,76,39,39,57,42,56,73,41,93,43,71,31,34,79,68,27,46,55,81,94,73,88,52,94,46,95,84,47,78,56,71,66,60,53,52,42,56,53,44,21,53,46,61,78,52,72,86,83,81,79,74,76,55,65,61,75,78,65,74,116

Mean predicted aligned error: 8.79 Å

Organism: Naja naja (NCBI:txid35670)

Foldseek 3Di:
DDPPPDPDDDDDDDPCPLLVVLVVQLVCQVVLHPFQADCRSHNLVLQVVLDVPSVCQCPHPHPCVVVSYDDDDDAPDPVHDDPVVVSQVVSCSRNVDGDDDDDPDVVVVVPD

InterPro domains:
  IPR000210 BTB/POZ domain [PF00651] (27-101)
  IPR000210 BTB/POZ domain [PS50097] (29-102)
  IPR011333 SKP1/BTB/POZ domain superfamily [G3DSA:3.30.710.10] (17-110)
  IPR011333 SKP1/BTB/POZ domain superfamily [SSF54695] (16-102)

Sequence (112 aa):
LSIVGKPDSEVFSCVAHCSDLACRQNEQRRLGLFFDVTLVRAHRSVLAAATEYFAPLLWGDFAESRSGRVELRKWSSGAGPDPETIEAVISFMYTGSVQIMVKPDLWELMGK

Secondary structure (DSSP, 8-state):
----PPPP------TTHHHHHHHHHHHHHHHT-S--BTTTTB-HHHHHHH-TTHHHHHHSSSHHHHH--------SSTT-S-HHHHHHHHHHHHHS------PPPHHHHTT-

pLDDT: mean 84.39, std 11.71, range [46.97, 97.75]